Protein AF-A0A7V4MYQ7-F1 (afdb_monomer)

Mean predicted aligned error: 8.29 Å

Radius of gyration: 23.52 Å; Cα contacts (8 Å, |Δi|>4): 24; chains: 1; bounding box: 56×48×41 Å

pLDDT: mean 91.55, std 10.65, range [45.25, 98.69]

Sequence (94 aa):
MNVRELSLEAVPAEVAALRPPPSEDREIAETVAALLADVRARGDAAVVEATARFDWPGITVDALPVPLVELETAFRESDASLLAALETAKENLT

Secondary structure (DSSP, 8-state):
-------TTTHHHHHHHHSPPPP--HHHHHHHHHHHHHHHHHTHHHHHHHHHHHT-TT--GGGSSPPHHHHHHHHHHS-HHHHHHHHHHHHHH-

Solvent-accessible surface area (backbone atoms only — not comparable to full-atom values): 5845 Å² total; per-residue (Å²): 133,91,82,76,87,86,46,85,84,48,45,66,58,56,54,53,72,70,44,79,78,79,86,81,56,59,67,60,54,54,51,51,52,50,54,53,52,41,32,72,72,54,38,63,63,39,47,33,54,50,40,30,73,75,78,41,74,82,56,45,72,88,65,67,63,83,55,67,69,56,53,55,45,54,59,71,72,47,57,68,70,59,51,53,52,51,52,54,51,50,67,75,76,111

Foldseek 3Di:
DDDDDDDPVCVVVVVVVPDDDDDPPVVVVVVVVVLVVCCVVPPLVSVQVVCCVPPNNPDDSVNPDDDPVVVVVCVVPDDPVVVVVVVVVVVVVD

Nearest PDB structures (foldseek):
  4g09-assembly1_A-2  TM=6.646E-01  e=2.954E-01  Brucella suis 1330

Structure (mmCIF, N/CA/C/O backbone):
data_AF-A0A7V4MYQ7-F1
#
_entry.id   AF-A0A7V4MYQ7-F1
#
loop_
_atom_site.group_PDB
_atom_site.id
_atom_site.type_symbol
_atom_site.label_atom_id
_atom_site.label_alt_id
_atom_site.label_comp_id
_atom_site.label_asym_id
_atom_site.label_entity_id
_atom_site.label_seq_id
_atom_site.pdbx_PDB_ins_code
_atom_site.Cartn_x
_atom_site.Cartn_y
_atom_site.Cartn_z
_atom_site.occupancy
_atom_site.B_iso_or_equiv
_atom_site.auth_seq_id
_atom_site.auth_comp_id
_atom_site.auth_asym_id
_atom_site.auth_atom_id
_atom_site.pdbx_PDB_model_num
ATOM 1 N N . MET A 1 1 ? 36.392 23.173 9.732 1.00 45.25 1 MET A N 1
ATOM 2 C CA . MET A 1 1 ? 35.161 23.166 8.917 1.00 45.25 1 MET A CA 1
ATOM 3 C C . MET A 1 1 ? 35.516 23.783 7.575 1.00 45.25 1 MET A C 1
ATOM 5 O O . MET A 1 1 ? 35.919 24.937 7.558 1.00 45.25 1 MET A O 1
ATOM 9 N N . ASN A 1 2 ? 35.524 22.993 6.501 1.00 58.50 2 ASN A N 1
ATOM 10 C CA . ASN A 1 2 ? 35.946 23.447 5.173 1.00 58.50 2 ASN A CA 1
ATOM 11 C C . ASN A 1 2 ? 34.722 24.052 4.473 1.00 58.50 2 ASN A C 1
ATOM 13 O O . ASN A 1 2 ? 33.951 23.331 3.847 1.00 58.50 2 ASN A O 1
ATOM 17 N N . VAL A 1 3 ? 34.474 25.344 4.686 1.00 60.59 3 VAL A N 1
ATOM 18 C CA . VAL A 1 3 ? 33.337 26.042 4.072 1.00 60.59 3 VAL A CA 1
ATOM 19 C C . VAL A 1 3 ? 33.768 26.492 2.678 1.00 60.59 3 VAL A C 1
ATOM 21 O O . VAL A 1 3 ? 34.697 27.286 2.553 1.00 60.59 3 VAL A O 1
ATOM 24 N N . ARG A 1 4 ? 33.139 2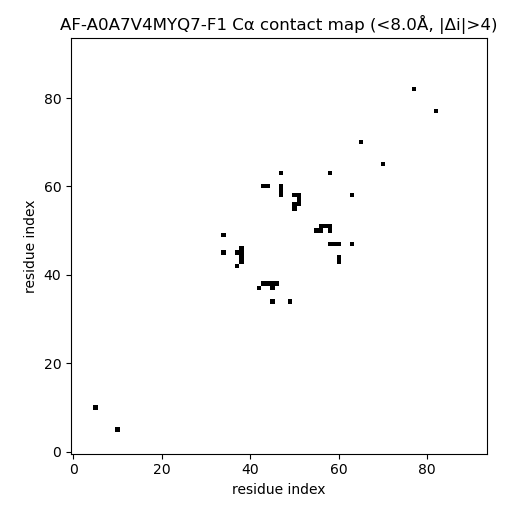5.939 1.636 1.00 68.06 4 ARG A N 1
ATOM 25 C CA . ARG A 1 4 ? 33.340 26.352 0.240 1.00 68.06 4 ARG A CA 1
ATOM 26 C C . ARG A 1 4 ? 32.342 27.446 -0.127 1.00 68.06 4 ARG A C 1
ATOM 28 O O . ARG A 1 4 ? 31.208 27.431 0.342 1.00 68.06 4 ARG A O 1
ATOM 35 N N . GLU A 1 5 ? 32.778 28.386 -0.956 1.00 73.88 5 GLU A N 1
ATOM 36 C CA . GLU A 1 5 ? 31.924 29.445 -1.490 1.00 73.88 5 GLU A CA 1
ATOM 37 C C . GLU A 1 5 ? 30.930 28.851 -2.500 1.00 73.88 5 GLU A C 1
ATOM 39 O O . GLU A 1 5 ? 31.326 28.152 -3.433 1.00 73.88 5 GLU A O 1
ATOM 44 N N . LEU A 1 6 ? 29.634 29.102 -2.295 1.00 71.88 6 LEU A N 1
ATOM 45 C CA . LEU A 1 6 ? 28.579 28.692 -3.220 1.00 71.88 6 LEU A CA 1
ATOM 46 C C . LEU A 1 6 ? 28.405 29.780 -4.282 1.00 71.88 6 LEU A C 1
ATOM 48 O O . LEU A 1 6 ? 27.910 30.866 -3.984 1.00 71.88 6 LEU A O 1
ATOM 52 N N . SER A 1 7 ? 28.792 29.488 -5.524 1.00 82.50 7 SER A N 1
ATOM 53 C CA . SER A 1 7 ? 28.462 30.325 -6.682 1.00 82.50 7 SER A CA 1
ATOM 54 C C . SER A 1 7 ? 27.174 29.834 -7.346 1.00 82.50 7 SER A C 1
ATOM 56 O O . SER A 1 7 ? 26.850 28.649 -7.277 1.00 82.50 7 SER A O 1
ATOM 58 N N . LEU A 1 8 ? 26.452 30.722 -8.041 1.00 78.44 8 LEU A N 1
ATOM 59 C CA . LEU A 1 8 ? 25.242 30.355 -8.798 1.00 78.44 8 LEU A CA 1
ATOM 60 C C . LEU A 1 8 ? 25.510 29.262 -9.848 1.00 78.44 8 LEU A C 1
ATOM 62 O O . LEU A 1 8 ? 24.636 28.444 -10.119 1.00 78.44 8 LEU A O 1
ATOM 66 N N . GLU A 1 9 ? 26.726 29.216 -10.393 1.00 84.19 9 GLU A N 1
ATOM 67 C CA . GLU A 1 9 ? 27.173 28.185 -11.337 1.00 84.19 9 GLU A CA 1
ATOM 68 C C . GLU A 1 9 ? 27.401 26.823 -10.664 1.00 84.19 9 GLU A C 1
ATOM 70 O O . GLU A 1 9 ? 27.197 25.786 -11.291 1.00 84.19 9 GLU A O 1
ATOM 75 N N . ALA A 1 10 ? 27.793 26.809 -9.385 1.00 80.69 10 ALA A N 1
ATOM 76 C CA . ALA A 1 10 ? 28.043 25.591 -8.617 1.00 80.69 10 ALA A CA 1
ATOM 77 C C . ALA A 1 10 ? 26.765 24.987 -8.008 1.00 80.69 10 ALA A C 1
ATOM 79 O O . ALA A 1 10 ? 26.746 23.795 -7.695 1.00 80.69 10 ALA A O 1
ATOM 80 N N . VAL A 1 11 ? 25.682 25.768 -7.878 1.00 81.56 11 VAL A N 1
ATOM 81 C CA . VAL A 1 11 ? 24.411 25.318 -7.275 1.00 81.56 11 VAL A CA 1
ATOM 82 C C . VAL A 1 11 ? 23.884 24.011 -7.888 1.00 81.56 11 VAL A C 1
ATOM 84 O O . VAL A 1 11 ? 23.545 23.120 -7.113 1.00 81.56 11 VAL A O 1
ATOM 87 N N . PRO A 1 12 ? 23.832 23.810 -9.221 1.00 82.62 12 PRO A N 1
ATOM 88 C CA . PRO A 1 12 ? 23.326 22.557 -9.784 1.00 82.62 12 PRO A CA 1
ATOM 89 C C . PRO A 1 12 ? 24.147 21.328 -9.368 1.00 82.62 12 PRO A C 1
ATOM 91 O O . PRO A 1 12 ? 23.570 20.278 -9.089 1.00 82.62 12 PRO A O 1
ATOM 94 N N . ALA A 1 13 ? 25.476 21.459 -9.295 1.00 80.94 13 ALA A N 1
ATOM 95 C CA . ALA A 1 13 ? 26.372 20.371 -8.911 1.00 80.94 13 ALA A CA 1
ATOM 96 C C . ALA A 1 13 ? 26.275 20.054 -7.410 1.00 80.94 13 ALA A C 1
ATOM 98 O O . ALA A 1 13 ? 26.199 18.886 -7.035 1.00 80.94 13 ALA A O 1
ATOM 99 N N . GLU A 1 14 ? 26.204 21.080 -6.560 1.00 82.38 14 GLU A N 1
ATOM 100 C CA . GLU A 1 14 ? 26.035 20.921 -5.110 1.00 82.38 14 GLU A CA 1
ATOM 101 C C . GLU A 1 14 ? 24.652 20.336 -4.767 1.00 82.38 14 GLU A C 1
ATOM 103 O O . GLU A 1 14 ? 24.538 19.427 -3.948 1.00 82.38 14 GLU A O 1
ATOM 108 N N . VAL A 1 15 ? 23.590 20.766 -5.461 1.00 80.69 15 VAL A N 1
ATOM 109 C CA . VAL A 1 15 ? 22.239 20.190 -5.322 1.00 80.69 15 VAL A CA 1
ATOM 110 C C . VAL A 1 15 ? 22.200 18.735 -5.797 1.00 80.69 15 VAL A C 1
ATOM 112 O O . VAL A 1 15 ? 21.551 17.903 -5.163 1.00 80.69 15 VAL A O 1
ATOM 115 N N . ALA A 1 16 ? 22.896 18.403 -6.887 1.00 80.38 16 ALA A N 1
ATOM 116 C CA . ALA A 1 16 ? 23.003 17.025 -7.358 1.00 80.38 16 ALA A CA 1
ATOM 117 C C . ALA A 1 16 ? 23.779 16.137 -6.372 1.00 80.38 16 ALA A C 1
ATOM 119 O O . ALA A 1 16 ? 23.381 14.998 -6.155 1.00 80.38 16 ALA A O 1
ATOM 120 N N . ALA A 1 17 ? 24.831 16.661 -5.735 1.00 81.81 17 ALA A N 1
ATOM 121 C CA . ALA A 1 17 ? 25.617 15.938 -4.736 1.00 81.81 17 ALA A CA 1
ATOM 122 C C . ALA A 1 17 ? 24.841 15.658 -3.434 1.00 81.81 17 ALA A C 1
ATOM 124 O O . ALA A 1 17 ? 25.129 14.681 -2.746 1.00 81.81 17 ALA A O 1
ATOM 125 N N . LEU A 1 18 ? 23.849 16.491 -3.102 1.00 84.69 18 LEU A N 1
ATOM 126 C CA . LEU A 1 18 ? 22.948 16.280 -1.963 1.00 84.69 18 LEU A CA 1
ATOM 127 C C . LEU A 1 18 ? 21.773 15.351 -2.282 1.00 84.69 18 LEU A C 1
ATOM 129 O O . LEU A 1 18 ? 21.100 14.873 -1.367 1.00 84.69 18 LEU A O 1
ATOM 133 N N . ARG A 1 19 ? 21.492 15.107 -3.565 1.00 81.88 19 ARG A N 1
ATOM 134 C CA . ARG A 1 19 ? 20.414 14.212 -3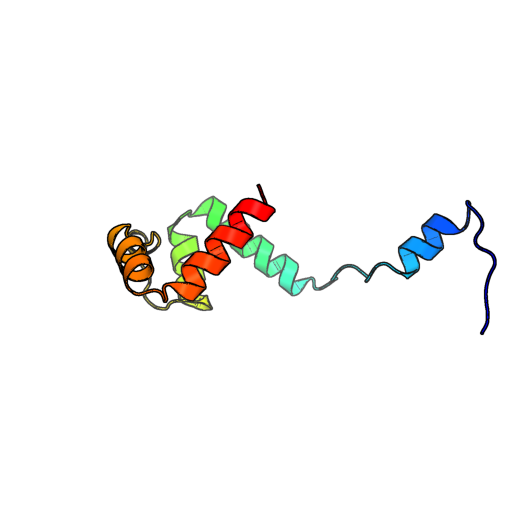.971 1.00 81.88 19 ARG A CA 1
ATOM 135 C C . ARG A 1 19 ? 20.871 12.763 -3.762 1.00 81.88 19 ARG A C 1
ATOM 137 O O . ARG A 1 19 ? 21.879 12.370 -4.347 1.00 81.88 19 ARG A O 1
ATOM 144 N N . PRO A 1 20 ? 20.128 11.943 -2.996 1.00 79.94 20 PRO A N 1
ATOM 145 C CA . PRO A 1 20 ? 20.380 10.510 -2.962 1.00 79.94 20 PRO A CA 1
ATOM 146 C C . PRO A 1 20 ? 20.348 9.952 -4.391 1.00 79.94 20 PRO A C 1
ATOM 148 O O . PRO A 1 20 ? 19.439 10.310 -5.150 1.00 79.94 20 PRO A O 1
ATOM 151 N N . PRO A 1 21 ? 21.323 9.119 -4.791 1.00 73.44 21 PRO A N 1
ATOM 152 C CA . PRO A 1 21 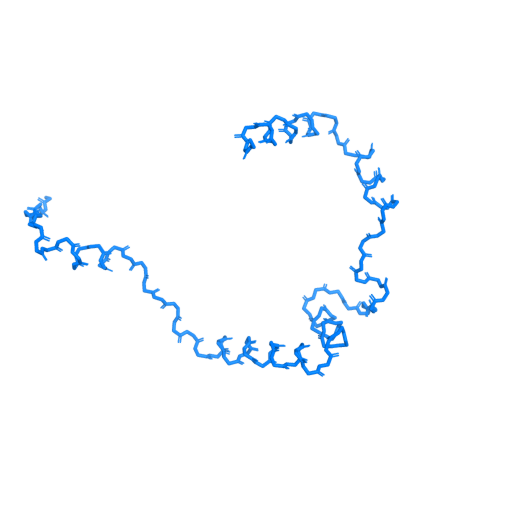? 21.326 8.547 -6.127 1.00 73.44 21 PRO A CA 1
ATOM 153 C C . PRO A 1 21 ? 20.034 7.744 -6.353 1.00 73.44 21 PRO A C 1
ATOM 155 O O . PRO A 1 21 ? 19.496 7.169 -5.400 1.00 73.44 21 PRO A O 1
ATOM 158 N N . PRO A 1 22 ? 19.508 7.711 -7.590 1.00 73.19 22 PRO A N 1
ATOM 159 C CA . PRO A 1 22 ? 18.366 6.863 -7.902 1.00 73.19 22 PRO A CA 1
ATOM 160 C C . PRO A 1 22 ? 18.705 5.398 -7.599 1.00 73.19 22 PRO A C 1
ATOM 162 O O . PRO A 1 22 ? 19.855 4.980 -7.727 1.00 73.19 22 PRO A O 1
ATOM 165 N N . SER A 1 23 ? 17.708 4.604 -7.208 1.00 72.19 23 SER A N 1
ATOM 166 C CA . SER A 1 23 ? 17.902 3.162 -7.062 1.00 72.19 23 SER A CA 1
ATOM 167 C C . SER A 1 23 ? 18.105 2.531 -8.441 1.00 72.19 23 SER A C 1
ATOM 169 O O . SER A 1 23 ? 17.208 2.587 -9.282 1.00 72.19 23 SER A O 1
ATOM 171 N N . GLU A 1 24 ? 19.257 1.907 -8.663 1.00 76.50 24 GLU A N 1
ATOM 172 C CA . GLU A 1 24 ? 19.614 1.238 -9.925 1.00 76.50 24 GLU A CA 1
ATOM 173 C C . GLU A 1 24 ? 19.323 -0.272 -9.900 1.00 76.50 24 GLU A C 1
ATOM 175 O O . GLU A 1 24 ? 19.941 -1.049 -10.630 1.00 76.50 24 GLU A O 1
ATOM 180 N N . ASP A 1 25 ? 18.398 -0.717 -9.047 1.00 88.44 25 ASP A N 1
ATOM 181 C CA . ASP A 1 25 ? 18.088 -2.137 -8.926 1.00 88.44 25 ASP A CA 1
ATOM 182 C C . ASP A 1 25 ? 17.254 -2.615 -10.121 1.00 88.44 25 ASP A C 1
ATOM 184 O O . ASP A 1 25 ? 16.022 -2.511 -10.172 1.00 88.44 25 ASP A O 1
ATOM 188 N N . ARG A 1 26 ? 17.974 -3.113 -11.125 1.00 90.50 26 ARG A N 1
ATOM 189 C CA . ARG A 1 26 ? 17.402 -3.605 -12.373 1.00 90.50 26 ARG A CA 1
ATOM 190 C C . ARG A 1 26 ? 16.449 -4.779 -12.149 1.00 90.50 26 ARG A C 1
ATOM 192 O O . ARG A 1 26 ? 15.465 -4.877 -12.874 1.00 90.50 26 ARG A O 1
ATOM 199 N N . GLU A 1 27 ? 16.694 -5.628 -11.154 1.00 93.56 27 GLU A N 1
ATOM 200 C CA . GLU A 1 27 ? 15.835 -6.784 -10.876 1.00 93.56 27 GLU A CA 1
ATOM 201 C C . GLU A 1 27 ? 14.468 -6.339 -10.343 1.00 93.56 27 GLU A C 1
ATOM 203 O O . GLU A 1 27 ? 13.424 -6.831 -10.787 1.00 93.56 27 GLU A O 1
ATOM 208 N N . ILE A 1 28 ? 14.456 -5.336 -9.457 1.00 93.38 28 ILE A N 1
ATOM 209 C CA . ILE A 1 28 ? 13.213 -4.722 -8.976 1.00 93.38 28 ILE A CA 1
ATOM 210 C C . ILE A 1 28 ? 12.456 -4.079 -10.142 1.00 93.38 28 ILE A C 1
ATOM 212 O O . ILE A 1 28 ? 11.250 -4.294 -10.289 1.00 93.38 28 ILE A O 1
ATOM 216 N N . ALA A 1 29 ? 13.152 -3.327 -10.999 1.00 93.94 29 ALA A N 1
ATOM 217 C CA . ALA A 1 29 ? 12.532 -2.674 -12.149 1.00 93.94 29 ALA A CA 1
ATOM 218 C C . ALA A 1 29 ? 11.897 -3.685 -13.122 1.00 93.94 29 ALA A C 1
ATOM 220 O O . ALA A 1 29 ? 10.755 -3.499 -13.549 1.00 93.94 29 ALA A O 1
ATOM 221 N N . GLU A 1 30 ? 12.604 -4.773 -13.439 1.00 96.25 30 GLU A N 1
ATOM 222 C CA . GLU A 1 30 ? 12.111 -5.859 -14.295 1.00 96.25 30 GLU A CA 1
ATOM 223 C C . GLU A 1 30 ? 10.893 -6.561 -13.668 1.00 96.25 30 GLU A C 1
ATOM 225 O O . GLU A 1 30 ? 9.891 -6.793 -14.350 1.00 96.25 30 GLU A O 1
ATOM 230 N N . THR A 1 31 ? 10.925 -6.812 -12.356 1.00 95.50 31 THR A N 1
ATOM 231 C CA . THR A 1 31 ? 9.814 -7.434 -11.616 1.00 95.50 31 THR A CA 1
ATOM 232 C C . THR A 1 31 ? 8.552 -6.571 -11.644 1.00 95.50 31 THR A C 1
ATOM 234 O O . THR A 1 31 ? 7.465 -7.062 -11.956 1.00 95.50 31 THR A O 1
ATOM 237 N N . VAL A 1 32 ? 8.677 -5.271 -11.365 1.00 96.44 32 VAL A N 1
ATOM 238 C CA . VAL A 1 32 ? 7.535 -4.341 -11.385 1.00 96.44 32 VAL A CA 1
ATOM 239 C C . VAL A 1 32 ? 6.986 -4.181 -12.803 1.00 96.44 32 VAL A C 1
ATOM 241 O O . VAL A 1 32 ? 5.768 -4.162 -12.992 1.00 96.44 32 VAL A O 1
ATOM 244 N N . ALA A 1 33 ? 7.856 -4.116 -13.816 1.00 97.62 33 ALA A N 1
ATOM 245 C CA . ALA A 1 33 ? 7.429 -4.046 -15.209 1.00 97.62 33 ALA A CA 1
ATOM 246 C C . ALA A 1 33 ? 6.601 -5.277 -15.615 1.00 97.62 33 ALA A C 1
ATOM 248 O O . ALA A 1 33 ? 5.571 -5.122 -16.276 1.00 97.62 33 ALA A O 1
ATOM 249 N N . ALA A 1 34 ? 7.007 -6.473 -15.176 1.00 97.81 34 ALA A N 1
ATOM 250 C CA . ALA A 1 34 ? 6.261 -7.705 -15.404 1.00 97.81 34 ALA A CA 1
ATOM 251 C C . ALA A 1 34 ? 4.889 -7.688 -14.705 1.00 97.81 34 ALA A C 1
ATOM 253 O O . ALA A 1 34 ? 3.885 -7.953 -15.362 1.00 97.81 34 ALA A O 1
ATOM 254 N N . LEU A 1 35 ? 4.821 -7.295 -13.424 1.00 98.06 35 LEU A N 1
ATOM 255 C CA . LEU A 1 35 ? 3.552 -7.171 -12.686 1.00 98.06 35 LEU A CA 1
ATOM 256 C C . LEU A 1 35 ? 2.580 -6.200 -13.374 1.00 98.06 35 LEU A C 1
ATOM 258 O O . LEU A 1 35 ? 1.406 -6.509 -13.559 1.00 98.06 35 LEU A O 1
ATOM 262 N N . LEU A 1 36 ? 3.067 -5.037 -13.812 1.00 98.50 36 LEU A N 1
ATOM 263 C CA . LEU A 1 36 ? 2.239 -4.051 -14.512 1.00 98.50 36 LEU A CA 1
ATOM 264 C C . LEU A 1 36 ? 1.764 -4.547 -15.881 1.00 98.50 36 LEU A C 1
ATOM 266 O O . LEU A 1 36 ? 0.628 -4.271 -16.270 1.00 98.50 36 LEU A O 1
ATOM 270 N N . ALA A 1 37 ? 2.627 -5.227 -16.641 1.00 98.69 37 ALA A N 1
ATOM 271 C CA . ALA A 1 37 ? 2.244 -5.816 -17.922 1.00 98.69 37 ALA A CA 1
ATOM 272 C C . ALA A 1 37 ? 1.136 -6.860 -17.737 1.00 98.69 37 ALA A C 1
ATOM 274 O O . ALA A 1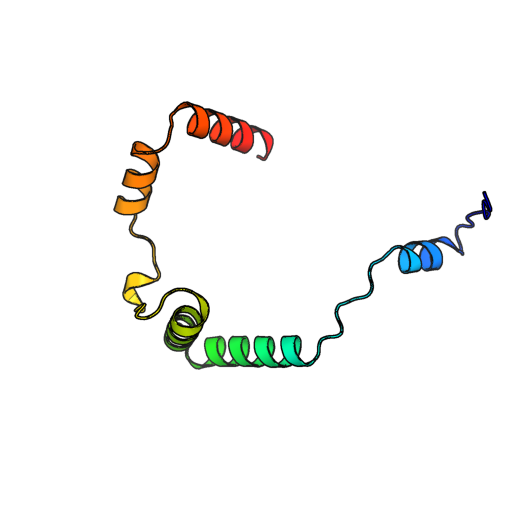 37 ? 0.176 -6.890 -18.506 1.00 98.69 37 ALA A O 1
ATOM 275 N N . ASP A 1 38 ? 1.242 -7.65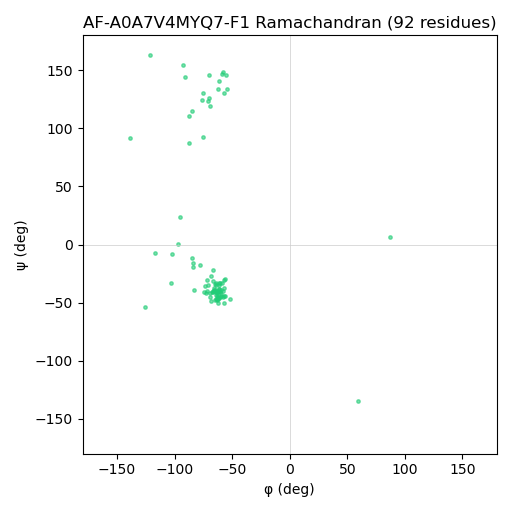2 -16.678 1.00 98.56 38 ASP A N 1
ATOM 276 C CA . ASP A 1 38 ? 0.299 -8.707 -16.356 1.00 98.56 38 ASP A CA 1
ATOM 277 C C . ASP A 1 38 ? -1.068 -8.165 -15.910 1.00 98.56 38 ASP A C 1
ATOM 279 O O . ASP A 1 38 ? -2.101 -8.559 -16.452 1.00 98.56 38 ASP A O 1
ATOM 283 N N . VAL A 1 39 ? -1.086 -7.156 -15.032 1.00 98.50 39 VAL A N 1
ATOM 284 C CA . VAL A 1 39 ? -2.322 -6.448 -14.649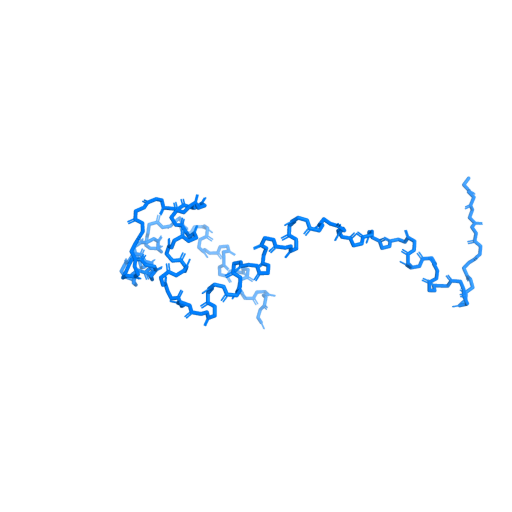 1.00 98.50 39 VAL A CA 1
ATOM 285 C C . VAL A 1 39 ? -2.992 -5.799 -15.862 1.00 98.50 39 VAL A C 1
ATOM 287 O O . VAL A 1 39 ? -4.209 -5.876 -16.002 1.00 98.50 39 VAL A O 1
ATOM 290 N N . ARG A 1 40 ? -2.229 -5.216 -16.796 1.00 98.56 40 ARG A N 1
ATOM 291 C CA . ARG A 1 40 ? -2.804 -4.663 -18.038 1.00 98.56 40 ARG A CA 1
ATOM 292 C C . ARG A 1 40 ? -3.414 -5.734 -18.942 1.00 98.56 40 ARG A C 1
ATOM 294 O O . ARG A 1 40 ? -4.383 -5.441 -19.636 1.00 98.56 40 ARG A O 1
ATOM 301 N N . ALA A 1 41 ? -2.838 -6.934 -18.971 1.00 98.62 41 ALA A N 1
ATOM 302 C CA . ALA A 1 41 ? -3.286 -8.018 -19.839 1.00 98.62 41 ALA A CA 1
ATOM 303 C C . ALA A 1 41 ? -4.464 -8.812 -19.250 1.00 98.62 41 ALA A C 1
ATOM 305 O O . ALA A 1 41 ? -5.356 -9.213 -19.996 1.00 98.62 41 ALA A O 1
ATOM 306 N N . ARG A 1 42 ? -4.461 -9.056 -17.933 1.00 98.31 42 ARG A N 1
ATOM 307 C CA . ARG A 1 42 ? -5.404 -9.962 -17.251 1.00 98.31 42 ARG A CA 1
ATOM 308 C C . ARG A 1 42 ? -6.319 -9.287 -16.226 1.00 98.31 42 ARG A C 1
ATOM 310 O O . ARG A 1 42 ? -7.227 -9.947 -15.724 1.00 98.31 42 ARG A O 1
ATOM 317 N N . GLY A 1 43 ? -6.107 -8.009 -15.915 1.00 98.19 43 GLY A N 1
ATOM 318 C CA . GLY A 1 43 ? -6.930 -7.257 -14.964 1.00 98.19 43 GLY A CA 1
ATOM 319 C C . GLY A 1 43 ? -6.940 -7.881 -13.567 1.00 98.19 43 GLY A C 1
ATOM 320 O O . GLY A 1 43 ? -5.898 -8.293 -13.053 1.00 98.19 43 GLY A O 1
ATOM 321 N N . ASP A 1 44 ? -8.129 -7.981 -12.973 1.00 98.19 44 ASP A N 1
ATOM 322 C CA . ASP A 1 44 ? -8.343 -8.423 -11.589 1.00 98.19 44 ASP A CA 1
ATOM 323 C C . ASP A 1 44 ? -7.763 -9.809 -11.285 1.00 98.19 44 ASP A C 1
ATOM 325 O O . ASP A 1 44 ? -7.322 -10.058 -10.167 1.00 98.19 44 ASP A O 1
ATOM 329 N N . ALA A 1 45 ? -7.695 -10.706 -12.275 1.00 97.69 45 ALA A N 1
ATOM 330 C CA . ALA A 1 45 ? -7.090 -12.023 -12.086 1.00 97.69 45 ALA A CA 1
ATOM 331 C C . ALA A 1 45 ? -5.592 -11.929 -11.740 1.00 97.69 45 ALA A C 1
ATOM 333 O O . ALA A 1 45 ? -5.121 -12.655 -10.866 1.00 97.69 45 ALA A O 1
ATOM 334 N N . ALA A 1 46 ? -4.855 -11.017 -12.386 1.00 98.25 46 ALA A N 1
ATOM 335 C CA . ALA A 1 46 ? -3.450 -10.767 -12.060 1.00 98.25 46 ALA A CA 1
ATOM 336 C C . ALA A 1 46 ? -3.299 -10.054 -10.710 1.00 98.25 46 ALA A C 1
ATOM 338 O O . ALA A 1 46 ? -2.361 -10.345 -9.970 1.00 98.25 46 ALA A O 1
ATOM 339 N N . VAL A 1 47 ? -4.235 -9.163 -10.358 1.00 98.06 47 VAL A N 1
ATOM 340 C CA . VAL A 1 47 ? -4.255 -8.517 -9.036 1.00 98.06 47 VAL A CA 1
ATOM 341 C C . VAL A 1 47 ? -4.449 -9.560 -7.937 1.00 98.06 47 VAL A C 1
ATOM 343 O O . VAL A 1 47 ? -3.635 -9.623 -7.026 1.00 98.06 47 VAL A O 1
ATOM 346 N N . VAL A 1 48 ? -5.456 -10.431 -8.055 1.00 98.25 48 VAL A N 1
ATOM 347 C CA . VAL A 1 48 ? -5.713 -11.524 -7.102 1.00 98.25 48 VAL A CA 1
ATOM 348 C C . VAL A 1 48 ? -4.503 -12.437 -6.956 1.00 98.25 48 VAL A C 1
ATOM 350 O O . VAL A 1 48 ? -4.130 -12.774 -5.838 1.00 98.25 48 VAL A O 1
ATOM 353 N N . GLU A 1 49 ? -3.862 -12.820 -8.060 1.00 97.94 49 GLU A N 1
ATOM 354 C CA . GLU A 1 49 ? -2.672 -13.672 -8.020 1.00 97.94 49 GLU A CA 1
ATOM 355 C C . GLU A 1 49 ? -1.499 -12.992 -7.296 1.00 97.94 49 GLU A C 1
ATOM 357 O O . GLU A 1 49 ? -0.852 -13.608 -6.446 1.00 97.94 49 GLU A O 1
ATOM 362 N N . ALA A 1 50 ? -1.249 -11.711 -7.583 1.00 97.88 50 ALA A N 1
ATOM 363 C CA . ALA A 1 50 ? -0.210 -10.939 -6.911 1.00 97.88 50 ALA A CA 1
ATOM 364 C C . ALA A 1 50 ? -0.522 -10.749 -5.416 1.00 97.88 50 ALA A C 1
ATOM 366 O O . ALA A 1 50 ? 0.331 -11.032 -4.575 1.00 97.88 50 ALA A O 1
ATOM 367 N N . THR A 1 51 ? -1.747 -10.354 -5.064 1.00 98.06 51 THR A N 1
ATOM 368 C CA . THR A 1 51 ? -2.181 -10.192 -3.669 1.00 98.06 51 THR A CA 1
ATOM 369 C C . THR A 1 51 ? -2.123 -11.518 -2.913 1.00 98.06 51 THR A C 1
ATOM 371 O O . THR A 1 51 ? -1.641 -11.550 -1.783 1.00 98.06 51 THR A O 1
ATOM 374 N N . ALA A 1 52 ? -2.518 -12.636 -3.532 1.00 97.75 52 ALA A N 1
ATOM 375 C CA . ALA A 1 52 ? -2.405 -13.963 -2.929 1.00 97.75 52 ALA A CA 1
ATOM 376 C C . ALA A 1 52 ? -0.956 -14.355 -2.629 1.00 97.75 52 ALA A C 1
ATOM 378 O O . ALA A 1 52 ? -0.691 -15.046 -1.644 1.00 97.75 52 ALA A O 1
ATOM 379 N N . ARG A 1 53 ? -0.021 -13.924 -3.482 1.00 97.50 53 ARG A N 1
ATOM 380 C CA . ARG A 1 53 ? 1.407 -14.197 -3.327 1.00 97.50 53 ARG A CA 1
ATOM 381 C C . ARG A 1 53 ? 2.053 -13.359 -2.226 1.00 97.50 53 ARG A C 1
ATOM 383 O O . ARG A 1 53 ? 2.923 -13.879 -1.531 1.00 97.50 53 ARG A O 1
ATOM 390 N N . PHE A 1 54 ? 1.697 -12.081 -2.120 1.00 96.62 54 PHE A N 1
ATOM 391 C CA . PHE A 1 54 ? 2.435 -11.130 -1.287 1.00 96.62 54 PHE A CA 1
ATOM 392 C C . PHE A 1 54 ? 1.750 -10.794 0.040 1.00 96.62 54 PHE A C 1
ATOM 394 O O . PHE A 1 54 ? 2.453 -10.615 1.032 1.00 96.62 54 PHE A O 1
ATOM 401 N N . ASP A 1 55 ? 0.415 -10.767 0.081 1.00 97.38 55 ASP A N 1
ATOM 402 C CA . ASP A 1 55 ? -0.325 -10.152 1.189 1.00 97.38 55 ASP A CA 1
ATOM 403 C C . ASP A 1 55 ? -1.349 -11.101 1.827 1.00 97.38 55 ASP A C 1
ATOM 405 O O . ASP A 1 55 ? -1.335 -11.319 3.039 1.00 97.38 55 ASP A O 1
ATOM 409 N N . TRP A 1 56 ? -2.245 -11.677 1.020 1.00 97.50 56 TRP A N 1
ATOM 410 C CA . TRP A 1 56 ? -3.417 -12.405 1.508 1.00 97.50 56 TRP A CA 1
ATOM 411 C C . TRP A 1 56 ? -3.688 -13.686 0.704 1.00 97.50 56 TRP A C 1
ATOM 413 O O . TRP A 1 56 ? -4.441 -13.674 -0.275 1.00 97.50 56 TRP A O 1
ATOM 423 N N . PRO A 1 57 ? -3.128 -14.830 1.139 1.00 97.25 57 PRO A N 1
ATOM 424 C CA . PRO A 1 57 ? -3.381 -16.119 0.507 1.00 97.25 57 PRO A CA 1
ATOM 425 C C . PRO A 1 57 ? -4.874 -16.470 0.481 1.00 97.25 57 PRO A C 1
ATOM 427 O O . PRO A 1 57 ? -5.549 -16.430 1.510 1.00 97.25 57 PRO A O 1
ATOM 430 N N . GLY A 1 58 ? -5.377 -16.865 -0.691 1.00 94.69 58 GLY A N 1
ATOM 431 C CA . GLY A 1 58 ? -6.772 -17.287 -0.878 1.00 94.69 58 GLY A CA 1
ATOM 432 C C . GLY A 1 58 ? -7.767 -16.159 -1.171 1.00 94.69 58 GLY A C 1
ATOM 433 O O . GLY A 1 58 ? -8.963 -16.436 -1.246 1.00 94.69 58 GLY A O 1
ATOM 434 N N . ILE A 1 59 ? -7.295 -14.922 -1.357 1.00 97.69 59 ILE A N 1
ATOM 435 C CA . ILE A 1 59 ? -8.119 -13.799 -1.818 1.00 97.69 59 ILE A CA 1
ATOM 436 C C . ILE A 1 59 ? -8.832 -14.125 -3.140 1.00 97.69 59 ILE A C 1
ATOM 438 O O . ILE A 1 59 ? -8.314 -14.842 -3.998 1.00 97.69 59 ILE A O 1
ATOM 442 N N . THR A 1 60 ? -10.038 -13.591 -3.301 1.00 96.81 60 THR A N 1
ATOM 443 C CA . THR A 1 60 ? -10.839 -13.676 -4.526 1.00 96.81 60 THR A CA 1
ATOM 444 C C . THR A 1 60 ? -11.148 -12.275 -5.033 1.00 96.81 60 THR A C 1
ATOM 446 O O . THR A 1 60 ? -11.048 -11.306 -4.284 1.00 96.81 60 THR A O 1
ATOM 449 N N . VAL A 1 61 ? -11.553 -12.159 -6.301 1.00 96.50 61 VAL A N 1
ATOM 450 C CA . VAL A 1 61 ? -11.904 -10.859 -6.901 1.00 96.50 61 VAL A CA 1
ATOM 451 C C . VAL A 1 61 ? -13.003 -10.162 -6.092 1.00 96.50 61 VAL A C 1
ATOM 453 O O . VAL A 1 61 ? -12.867 -8.988 -5.762 1.00 96.50 61 VAL A O 1
ATOM 456 N N . ASP A 1 62 ? -14.042 -10.902 -5.697 1.00 96.06 62 ASP A N 1
ATOM 457 C CA . ASP A 1 62 ? -15.182 -10.363 -4.941 1.00 96.06 62 ASP A CA 1
ATOM 458 C C . ASP A 1 62 ? -14.813 -9.893 -3.526 1.00 96.06 62 ASP A C 1
ATOM 460 O O . ASP A 1 62 ? -15.534 -9.087 -2.943 1.00 96.06 62 ASP A O 1
ATOM 464 N N . ALA A 1 63 ? -13.704 -10.390 -2.971 1.00 95.38 63 ALA A N 1
ATOM 465 C CA . ALA A 1 63 ? -13.218 -10.032 -1.642 1.00 95.38 63 ALA A CA 1
ATOM 466 C C . ALA A 1 63 ? -12.123 -8.946 -1.667 1.00 95.38 63 ALA A C 1
ATOM 468 O O . ALA A 1 63 ? -11.651 -8.545 -0.605 1.00 95.38 63 ALA A O 1
ATOM 469 N N . LEU A 1 64 ? -11.727 -8.444 -2.848 1.00 95.31 64 LEU A N 1
ATOM 470 C CA . LEU A 1 64 ? -10.821 -7.293 -2.955 1.00 95.31 64 LEU A CA 1
ATOM 471 C C . LEU A 1 64 ? -11.430 -5.998 -2.380 1.00 95.31 64 LEU A C 1
ATOM 473 O O . LEU A 1 64 ? -10.709 -5.268 -1.695 1.00 95.31 64 LEU A O 1
ATOM 477 N N . PRO A 1 65 ? -12.711 -5.656 -2.635 1.00 96.44 65 PRO A N 1
ATOM 478 C CA . PRO A 1 65 ? -13.315 -4.466 -2.049 1.00 96.44 65 PRO A CA 1
ATOM 479 C C . PRO A 1 65 ? -13.657 -4.695 -0.574 1.00 96.44 65 PRO A C 1
ATOM 481 O O . PRO A 1 65 ? -14.355 -5.650 -0.240 1.00 96.44 65 PRO A O 1
ATOM 484 N N . VAL A 1 66 ? -13.249 -3.773 0.302 1.00 96.19 66 VAL A N 1
ATOM 485 C CA . VAL A 1 66 ? -13.673 -3.793 1.710 1.00 96.19 66 VAL A CA 1
ATOM 486 C C . VAL A 1 66 ? -15.161 -3.418 1.799 1.00 96.19 66 VAL A C 1
ATOM 488 O O . VAL A 1 66 ? -15.535 -2.333 1.336 1.00 96.19 66 VAL A O 1
ATOM 491 N N . PRO A 1 67 ? -16.031 -4.262 2.387 1.00 96.56 67 PRO A N 1
ATOM 492 C CA . PRO A 1 67 ? -17.451 -3.956 2.522 1.00 96.56 67 PRO A CA 1
ATOM 493 C C . PRO A 1 67 ? -17.707 -2.703 3.370 1.00 96.56 67 PRO A C 1
ATOM 495 O O . PRO A 1 67 ? -17.108 -2.518 4.427 1.00 96.56 67 PRO A O 1
ATOM 498 N N . LEU A 1 68 ? -18.682 -1.876 2.971 1.00 97.31 68 LEU A N 1
ATOM 499 C CA . LEU A 1 68 ? -19.036 -0.653 3.710 1.00 97.31 68 LEU A CA 1
ATOM 500 C C . LEU A 1 68 ? -19.412 -0.936 5.174 1.00 97.31 68 LEU A C 1
ATOM 502 O O . LEU A 1 68 ? -19.033 -0.189 6.070 1.00 97.31 68 LEU A O 1
ATOM 506 N N . VAL A 1 69 ? -20.103 -2.049 5.420 1.00 97.94 69 VAL A N 1
ATOM 507 C CA . VAL A 1 69 ? -20.484 -2.480 6.772 1.00 97.94 69 VAL A 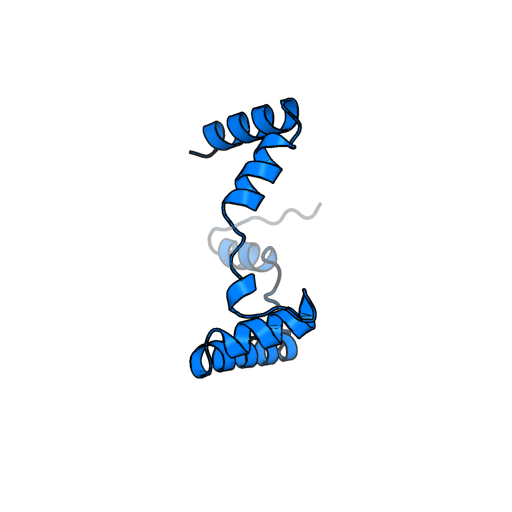CA 1
ATOM 508 C C . VAL A 1 69 ? -19.270 -2.752 7.669 1.00 97.94 69 VAL A C 1
ATOM 510 O O . VAL A 1 69 ? -19.326 -2.487 8.871 1.00 97.94 69 VAL A O 1
ATOM 513 N N . GLU A 1 70 ? -18.160 -3.239 7.109 1.00 97.81 70 GLU A N 1
ATOM 514 C CA . GLU A 1 70 ? -16.920 -3.455 7.862 1.00 97.81 70 GLU A CA 1
ATOM 515 C C . GLU A 1 70 ? -16.263 -2.118 8.209 1.00 97.81 70 GLU A C 1
ATOM 517 O O . GLU A 1 70 ? -15.843 -1.925 9.349 1.00 97.81 70 GLU A O 1
ATOM 522 N N . LEU A 1 71 ? -16.274 -1.154 7.281 1.00 97.88 71 LEU A N 1
ATOM 523 C CA . LEU A 1 71 ? -15.776 0.204 7.527 1.00 97.88 71 LEU A CA 1
ATOM 524 C C . LEU A 1 71 ? -16.575 0.917 8.630 1.00 97.88 71 LEU A C 1
ATOM 526 O O . LEU A 1 71 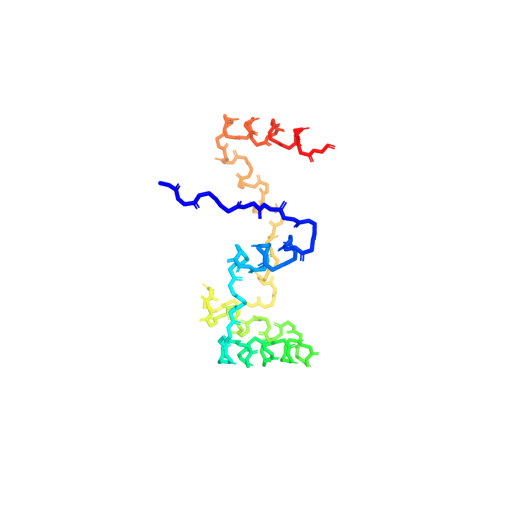? -15.995 1.490 9.550 1.00 97.88 71 LEU A O 1
ATOM 530 N N . GLU A 1 72 ? -17.907 0.853 8.577 1.00 98.06 72 GLU A N 1
ATOM 531 C CA . GLU A 1 72 ? -18.786 1.433 9.602 1.00 98.06 72 GLU A CA 1
ATOM 532 C C . GLU A 1 72 ? -18.607 0.764 10.968 1.00 98.06 72 GLU A C 1
ATOM 534 O O . GLU A 1 72 ? -18.724 1.407 12.013 1.00 98.06 72 GLU A O 1
ATOM 539 N N . THR A 1 73 ? -18.344 -0.541 10.974 1.00 98.38 73 THR A N 1
ATOM 540 C CA . THR A 1 73 ? -18.065 -1.284 12.205 1.00 98.38 73 THR A CA 1
ATOM 541 C C . THR A 1 73 ? -16.729 -0.855 12.797 1.00 98.38 73 THR A C 1
ATOM 543 O O . THR A 1 73 ? -16.703 -0.454 13.958 1.00 98.38 73 THR A O 1
ATOM 546 N N . ALA A 1 74 ? -15.666 -0.800 11.992 1.00 97.88 74 ALA A N 1
ATOM 547 C CA . ALA A 1 74 ? -14.356 -0.322 12.427 1.00 97.88 74 ALA A CA 1
ATOM 548 C C . ALA A 1 74 ? -14.412 1.118 12.965 1.00 97.88 74 ALA A C 1
ATOM 550 O O . ALA A 1 74 ? -13.800 1.421 13.989 1.00 97.88 74 ALA A O 1
ATOM 551 N N . PHE A 1 75 ? -15.191 2.000 12.330 1.00 97.56 75 PHE A N 1
ATOM 552 C CA . PHE A 1 75 ? -15.407 3.359 12.827 1.00 97.56 75 PHE A CA 1
ATOM 553 C C . PHE A 1 75 ? -16.080 3.369 14.207 1.00 97.56 75 PHE A C 1
ATOM 555 O O . PHE A 1 75 ? -15.622 4.066 15.106 1.00 97.56 75 PHE A O 1
ATOM 562 N N . ARG A 1 76 ? -17.141 2.573 14.407 1.00 97.62 76 ARG A N 1
ATOM 563 C CA . ARG A 1 76 ? -17.851 2.490 15.699 1.00 97.62 76 ARG A CA 1
ATOM 564 C C . ARG A 1 76 ? -17.010 1.874 16.817 1.00 97.62 76 ARG A C 1
ATOM 566 O O . ARG A 1 76 ? -17.219 2.219 17.975 1.00 97.62 76 ARG A O 1
ATOM 573 N N . GLU A 1 77 ? -16.115 0.953 16.480 1.00 98.06 77 GLU A N 1
ATOM 574 C CA . GLU A 1 77 ? -15.239 0.265 17.438 1.00 98.06 77 GLU A CA 1
ATOM 575 C C . GLU A 1 77 ? -13.957 1.048 17.753 1.00 98.06 77 GLU A C 1
ATOM 577 O O . GLU A 1 77 ? -13.247 0.719 18.703 1.00 98.06 77 GLU A O 1
ATOM 582 N N . SER A 1 78 ? -13.662 2.093 16.979 1.00 98.06 78 SER A N 1
ATOM 583 C CA . SER A 1 78 ? -12.490 2.938 17.191 1.00 98.06 78 SER A CA 1
ATOM 584 C C . SER A 1 78 ? -12.623 3.803 18.446 1.00 98.06 78 SER A C 1
ATOM 586 O O . SER A 1 78 ? -13.700 4.288 18.793 1.00 98.06 78 SER A O 1
ATOM 588 N N . ASP A 1 79 ? -11.495 4.043 19.115 1.00 98.50 79 ASP A N 1
ATOM 589 C CA . ASP A 1 79 ? -11.446 4.913 20.289 1.00 98.50 79 ASP A CA 1
ATOM 590 C C . ASP A 1 79 ? -11.847 6.359 19.946 1.00 98.50 79 ASP A C 1
ATOM 592 O O . ASP A 1 79 ? -11.366 6.954 18.978 1.00 98.50 79 ASP A O 1
ATOM 596 N N . ALA A 1 80 ? -12.705 6.953 20.778 1.00 98.06 80 ALA A N 1
ATOM 597 C CA . ALA A 1 80 ? -13.252 8.284 20.531 1.00 98.06 80 ALA A CA 1
ATOM 598 C C . ALA A 1 80 ? -12.181 9.389 20.532 1.00 98.06 80 ALA A C 1
ATOM 600 O O . ALA A 1 80 ? -12.307 10.365 19.790 1.00 98.06 80 ALA A O 1
ATOM 601 N N . SER A 1 81 ? -11.123 9.252 21.340 1.00 98.25 81 SER A N 1
ATOM 602 C CA . SER A 1 81 ? -10.037 10.237 21.376 1.00 98.25 81 SER A CA 1
ATOM 603 C C . SER A 1 81 ? -9.155 10.150 20.129 1.00 98.25 81 SER A C 1
ATOM 605 O O . SER A 1 81 ? -8.756 11.185 19.592 1.00 98.25 81 SER A O 1
ATOM 607 N N . LEU A 1 82 ? -8.931 8.937 19.610 1.00 98.38 82 LEU A N 1
ATOM 608 C CA . LEU A 1 82 ? -8.258 8.727 18.330 1.00 98.38 82 LEU A CA 1
ATOM 609 C C . LEU A 1 82 ? -9.060 9.338 17.176 1.00 98.38 82 LEU A C 1
ATOM 611 O O . LEU A 1 82 ? -8.491 10.064 16.361 1.00 98.38 82 LEU A O 1
ATOM 615 N N . LEU A 1 83 ? -10.374 9.095 17.125 1.00 98.31 83 LEU A N 1
ATOM 616 C CA . LEU A 1 83 ? -11.241 9.678 16.097 1.00 98.31 83 LEU A CA 1
ATOM 617 C C . LEU A 1 83 ? -11.209 11.213 16.134 1.00 98.31 83 LEU A C 1
ATOM 619 O O . LEU A 1 83 ? -11.037 11.842 15.094 1.00 98.31 83 LEU A O 1
ATOM 623 N N . ALA A 1 84 ? -11.280 11.824 17.321 1.00 98.25 84 ALA A N 1
ATOM 624 C CA . ALA A 1 84 ? -11.172 13.277 17.466 1.00 98.25 84 ALA A CA 1
ATOM 625 C C . ALA A 1 84 ? -9.817 13.831 16.978 1.00 98.25 84 ALA A C 1
ATOM 627 O O . ALA A 1 84 ? -9.764 14.897 16.356 1.00 98.25 84 ALA A O 1
ATOM 628 N N . ALA A 1 85 ? -8.719 13.106 17.222 1.00 98.38 85 ALA A N 1
ATOM 629 C CA . ALA A 1 85 ? -7.394 13.492 16.742 1.00 98.38 85 ALA A CA 1
ATOM 630 C C . ALA A 1 85 ? -7.287 13.406 15.209 1.00 98.38 85 ALA A C 1
ATOM 632 O O . ALA A 1 85 ? -6.722 14.304 14.583 1.00 98.38 85 ALA A O 1
ATOM 633 N N . LEU A 1 86 ? -7.857 12.361 14.598 1.00 98.06 86 LEU A N 1
ATOM 634 C CA . LEU A 1 86 ? -7.902 12.203 13.141 1.00 98.06 86 LEU A CA 1
ATOM 635 C C . LEU A 1 86 ? -8.764 13.280 12.472 1.00 98.06 86 LEU A C 1
ATOM 637 O O . LEU A 1 86 ? -8.361 13.816 11.443 1.00 98.06 86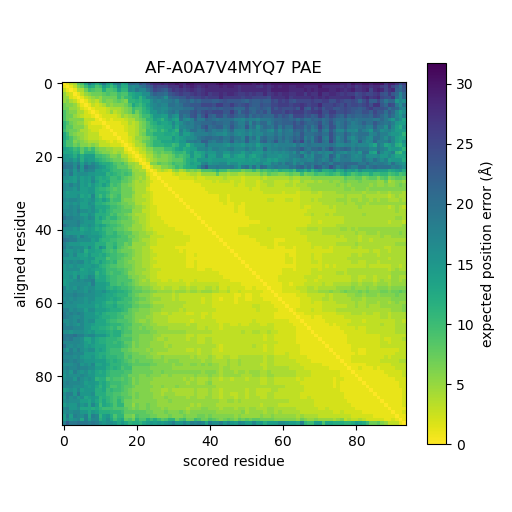 LEU A O 1
ATOM 641 N N . GLU A 1 87 ? -9.897 13.649 13.071 1.00 98.00 87 GLU A N 1
ATOM 642 C CA . GLU A 1 87 ? -10.733 14.755 12.587 1.00 98.00 87 GLU A CA 1
ATOM 643 C C . GLU A 1 87 ? -9.990 16.095 12.634 1.00 98.00 87 GLU A C 1
ATOM 645 O O . GLU A 1 87 ? -9.941 16.812 11.637 1.00 98.00 87 GLU A O 1
ATOM 650 N N . THR A 1 88 ? -9.295 16.379 13.739 1.00 98.50 88 THR A N 1
ATOM 651 C CA . THR A 1 88 ? -8.438 17.573 13.843 1.00 98.50 88 THR A CA 1
ATOM 652 C C . THR A 1 88 ? -7.341 17.569 12.769 1.00 98.50 88 THR A C 1
ATOM 654 O O . THR A 1 88 ? -7.057 18.593 12.151 1.00 98.50 88 THR A O 1
ATOM 657 N N . ALA A 1 89 ? -6.702 16.419 12.519 1.00 98.44 89 ALA A N 1
ATOM 658 C CA . ALA A 1 89 ? -5.689 16.303 11.472 1.00 98.44 89 ALA A CA 1
ATOM 659 C C . ALA A 1 89 ? -6.281 16.536 10.074 1.00 98.44 89 ALA A C 1
ATOM 661 O O . ALA A 1 89 ? -5.665 17.233 9.271 1.00 98.44 89 ALA A O 1
ATOM 662 N N . LYS A 1 90 ? -7.477 15.999 9.801 1.00 98.19 90 LYS A N 1
ATOM 663 C CA . LYS A 1 90 ? -8.206 16.212 8.546 1.00 98.19 90 LYS A CA 1
ATOM 664 C C . LYS A 1 90 ? -8.444 17.701 8.301 1.00 98.19 90 LYS A C 1
ATOM 666 O O . LYS A 1 90 ? -8.085 18.182 7.234 1.00 98.19 90 LYS A O 1
ATOM 671 N N . GLU A 1 91 ? -8.966 18.421 9.294 1.00 98.06 91 GLU A N 1
ATOM 672 C CA . GLU A 1 91 ? -9.223 19.869 9.212 1.00 98.06 91 GLU A CA 1
ATOM 673 C C . GLU A 1 91 ? -7.957 20.689 8.927 1.00 98.06 91 GLU A C 1
ATOM 675 O O . GLU A 1 91 ? -8.019 21.694 8.231 1.00 98.06 91 GLU A O 1
ATOM 680 N N . ASN A 1 92 ? -6.795 20.256 9.421 1.00 98.06 92 ASN A N 1
ATOM 681 C CA . ASN A 1 92 ? -5.529 20.956 9.187 1.00 98.06 92 ASN A CA 1
ATOM 682 C C . ASN A 1 92 ? -4.923 20.709 7.793 1.00 98.06 92 ASN A C 1
ATOM 684 O O . ASN A 1 92 ? -4.014 21.438 7.391 1.00 98.06 92 ASN A O 1
ATOM 688 N N . LEU A 1 93 ? -5.351 19.658 7.087 1.00 95.88 93 LEU A N 1
ATOM 689 C CA . LEU A 1 93 ? -4.782 19.232 5.801 1.00 95.88 93 LEU A CA 1
ATOM 690 C C . LEU A 1 93 ? -5.629 19.644 4.587 1.00 95.88 93 LEU A C 1
ATOM 692 O O . LEU A 1 93 ? -5.175 19.462 3.455 1.00 95.88 93 LEU A O 1
ATOM 696 N N . THR A 1 94 ? -6.835 20.169 4.810 1.00 81.88 94 THR A N 1
ATOM 697 C CA . THR A 1 94 ? -7.802 20.570 3.772 1.00 81.88 94 THR A CA 1
ATOM 698 C C . THR A 1 94 ? -8.095 22.056 3.826 1.00 81.88 94 THR A C 1
ATOM 700 O O . THR A 1 94 ? -8.106 22.689 2.748 1.00 81.88 94 THR A O 1
#